Protein AF-A0A2W6CUD2-F1 (afdb_monomer_lite)

Structure (mmCIF, N/CA/C/O backbone):
data_AF-A0A2W6CUD2-F1
#
_entry.id   AF-A0A2W6CUD2-F1
#
loop_
_atom_site.group_PDB
_atom_site.id
_atom_site.type_symbol
_atom_site.label_atom_id
_atom_site.label_alt_id
_atom_site.label_comp_id
_atom_site.label_asym_id
_atom_site.label_entity_id
_atom_site.label_seq_id
_atom_site.pdbx_PDB_ins_code
_atom_site.Cartn_x
_atom_site.Cartn_y
_atom_site.Cartn_z
_atom_site.occupancy
_atom_site.B_iso_or_equiv
_atom_site.auth_seq_id
_atom_site.auth_comp_id
_atom_site.auth_asym_id
_atom_site.auth_atom_id
_atom_site.pdbx_PDB_model_num
ATOM 1 N N . MET A 1 1 ? -27.998 16.906 6.570 1.00 35.69 1 MET A N 1
ATOM 2 C CA . MET A 1 1 ? -27.863 15.687 5.745 1.00 35.69 1 MET A CA 1
ATOM 3 C C . MET A 1 1 ? -26.409 15.577 5.318 1.00 35.69 1 MET A C 1
ATOM 5 O O . MET A 1 1 ? -25.936 16.539 4.725 1.00 35.69 1 MET A O 1
ATOM 9 N N . PRO A 1 2 ? -25.683 14.499 5.652 1.00 38.88 2 PRO A N 1
ATOM 10 C CA . PRO A 1 2 ? -24.320 14.316 5.163 1.00 38.88 2 PRO A CA 1
ATOM 11 C C . PRO A 1 2 ? -24.349 14.149 3.636 1.00 38.88 2 PRO A C 1
ATOM 13 O O . PRO A 1 2 ? -25.215 13.462 3.091 1.00 38.88 2 PRO A O 1
ATOM 16 N N . THR A 1 3 ? -23.458 14.857 2.949 1.00 41.88 3 THR A N 1
ATOM 17 C CA . THR A 1 3 ? -23.345 14.910 1.488 1.00 41.88 3 THR A CA 1
ATOM 18 C C . THR A 1 3 ? -22.947 13.540 0.928 1.00 41.88 3 THR A C 1
ATOM 20 O O . THR A 1 3 ? -22.011 12.907 1.404 1.00 41.88 3 THR A O 1
ATOM 23 N N . ARG A 1 4 ? -23.698 13.065 -0.072 1.00 47.19 4 ARG A N 1
ATOM 24 C CA . ARG A 1 4 ? -23.694 11.681 -0.581 1.00 47.19 4 ARG A CA 1
ATOM 25 C C . ARG A 1 4 ? -22.524 11.287 -1.497 1.00 47.19 4 ARG A C 1
ATOM 27 O O . ARG A 1 4 ? -22.474 10.130 -1.889 1.00 47.19 4 ARG A O 1
ATOM 34 N N . ASP A 1 5 ? -21.565 12.163 -1.794 1.00 53.44 5 ASP A N 1
ATOM 35 C CA . ASP A 1 5 ? -20.648 11.936 -2.929 1.00 53.44 5 ASP A CA 1
ATOM 36 C C . ASP A 1 5 ? -19.164 11.798 -2.550 1.00 53.44 5 ASP A C 1
ATOM 38 O O . ASP A 1 5 ? -18.276 12.243 -3.279 1.00 53.44 5 ASP A O 1
ATOM 42 N N . PHE A 1 6 ? -18.872 11.140 -1.424 1.00 60.22 6 PHE A N 1
ATOM 43 C CA . PHE A 1 6 ? -17.512 10.707 -1.092 1.00 60.22 6 PHE A CA 1
ATOM 44 C C . PHE A 1 6 ? -17.449 9.177 -0.962 1.00 60.22 6 PHE A C 1
ATOM 46 O O . PHE A 1 6 ? -17.632 8.646 0.130 1.00 60.22 6 PHE A O 1
ATOM 53 N N . PRO A 1 7 ? -17.230 8.439 -2.067 1.00 71.44 7 PRO A N 1
ATOM 54 C CA . PRO A 1 7 ? -17.428 6.986 -2.125 1.00 71.44 7 PRO A CA 1
ATOM 55 C C . PRO A 1 7 ? -16.292 6.176 -1.479 1.00 71.44 7 PRO A C 1
ATOM 57 O O . PRO A 1 7 ? -16.140 4.997 -1.775 1.00 71.44 7 PRO A O 1
ATOM 60 N N . ILE A 1 8 ? -15.459 6.800 -0.644 1.00 77.06 8 ILE A N 1
ATOM 61 C CA . ILE A 1 8 ? -14.304 6.144 -0.034 1.00 77.06 8 ILE A CA 1
ATOM 62 C C . ILE A 1 8 ? -14.695 5.693 1.368 1.00 77.06 8 ILE A C 1
ATOM 64 O O . ILE A 1 8 ? -14.848 6.510 2.277 1.00 77.06 8 ILE A O 1
ATOM 68 N N . SER A 1 9 ? -14.837 4.383 1.541 1.00 83.38 9 SER A N 1
ATOM 69 C CA . SER A 1 9 ? -14.980 3.772 2.858 1.00 83.38 9 SER A CA 1
ATOM 70 C C . SER A 1 9 ? -13.605 3.597 3.490 1.00 83.38 9 SER A C 1
ATOM 72 O O . SER A 1 9 ? -12.713 2.994 2.894 1.00 83.38 9 SER A O 1
ATOM 74 N N . VAL A 1 10 ? -13.448 4.130 4.699 1.00 88.62 10 VAL A N 1
ATOM 75 C CA . VAL A 1 10 ? -12.243 3.977 5.516 1.00 88.62 10 VAL A CA 1
ATOM 76 C C . VAL A 1 10 ? -12.584 3.088 6.703 1.00 88.62 10 VAL A C 1
ATOM 78 O O . VAL A 1 10 ? -13.570 3.344 7.393 1.00 88.62 10 VAL A O 1
ATOM 81 N N . ALA A 1 11 ? -11.764 2.073 6.948 1.00 90.94 11 ALA A N 1
ATOM 82 C CA . ALA A 1 11 ? -11.865 1.199 8.107 1.00 90.94 11 ALA A CA 1
ATOM 83 C C . ALA A 1 11 ? -10.555 1.212 8.899 1.00 90.94 11 ALA A C 1
ATOM 85 O O . ALA A 1 11 ? -9.473 1.353 8.327 1.00 90.94 11 ALA A O 1
ATOM 86 N N . LEU A 1 12 ? -10.657 1.047 10.217 1.00 94.00 12 LEU A N 1
ATOM 87 C CA . LEU A 1 12 ? -9.507 0.688 11.039 1.00 94.00 12 LEU A CA 1
ATOM 88 C C . LEU A 1 12 ? -9.235 -0.809 10.890 1.00 94.00 12 LEU A C 1
ATOM 90 O O . LEU A 1 12 ? -10.154 -1.611 10.735 1.00 94.00 12 LEU A O 1
ATOM 94 N N . LEU A 1 13 ? -7.963 -1.187 10.947 1.00 94.88 13 LEU A N 1
ATOM 95 C CA . LEU A 1 13 ? -7.559 -2.582 10.956 1.00 94.88 13 LEU A CA 1
ATOM 96 C C . LEU A 1 13 ? -7.944 -3.234 12.290 1.00 94.88 13 LEU A C 1
ATOM 98 O O . LEU A 1 13 ? -7.298 -2.999 13.313 1.00 94.88 13 LEU A O 1
ATOM 102 N N .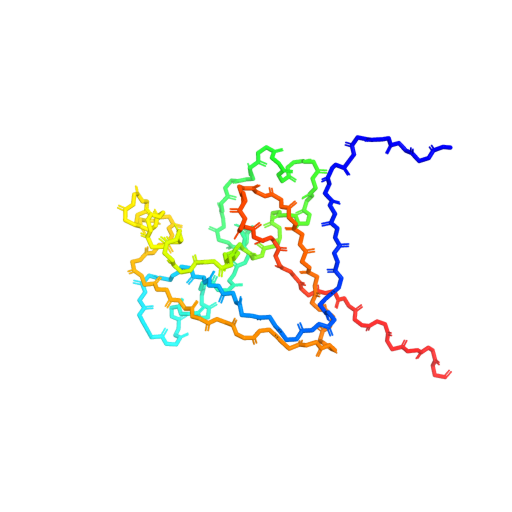 GLU A 1 14 ? -8.967 -4.081 12.261 1.00 95.25 14 GLU A N 1
ATOM 103 C CA . GLU A 1 14 ? -9.464 -4.795 13.447 1.00 95.25 14 GLU A CA 1
ATOM 104 C C . GLU A 1 14 ? -8.979 -6.247 13.522 1.00 95.25 14 GLU A C 1
ATOM 106 O O . GLU A 1 14 ? -8.922 -6.828 14.604 1.00 95.25 14 GLU A O 1
ATOM 111 N N . VAL A 1 15 ? -8.574 -6.827 12.390 1.00 95.94 15 VAL A N 1
ATOM 112 C CA . VAL A 1 15 ? -8.089 -8.210 12.297 1.00 95.94 15 VAL A CA 1
ATOM 113 C C . VAL A 1 15 ? -6.746 -8.272 11.571 1.00 95.94 15 VAL A C 1
ATOM 115 O O . VAL A 1 15 ? -6.515 -7.462 10.667 1.00 95.94 15 VAL A O 1
ATOM 118 N N . PRO A 1 16 ? -5.855 -9.223 11.914 1.00 97.06 16 PRO A N 1
ATOM 119 C CA . PRO A 1 16 ? -4.620 -9.426 11.167 1.00 97.06 16 PRO A CA 1
ATOM 120 C C . PRO A 1 16 ? -4.910 -9.604 9.677 1.00 97.06 16 PRO A C 1
ATOM 122 O O . PRO A 1 16 ? -5.746 -10.421 9.295 1.00 97.06 16 PRO A O 1
ATOM 125 N N . THR A 1 17 ? -4.231 -8.828 8.836 1.00 96.38 17 THR A N 1
ATOM 126 C CA . THR A 1 17 ? -4.489 -8.805 7.392 1.00 96.38 17 THR A CA 1
ATOM 127 C C . THR A 1 17 ? -3.177 -8.894 6.631 1.00 96.38 17 THR A C 1
ATOM 129 O O . THR A 1 17 ? -2.239 -8.144 6.891 1.00 96.38 17 THR A O 1
ATOM 132 N N . THR A 1 18 ? -3.104 -9.823 5.678 1.00 97.31 18 THR A N 1
ATOM 133 C CA . THR A 1 18 ? -1.965 -9.931 4.761 1.00 97.31 18 THR A CA 1
ATOM 134 C C . THR A 1 18 ? -2.245 -9.118 3.508 1.00 97.31 18 THR A C 1
ATOM 136 O O . THR A 1 18 ? -3.293 -9.275 2.889 1.00 97.31 18 THR A O 1
ATOM 139 N N . VAL A 1 19 ? -1.288 -8.284 3.119 1.00 96.94 19 VAL A N 1
ATOM 140 C CA . VAL A 1 19 ? -1.312 -7.522 1.869 1.00 96.94 19 VAL A CA 1
ATOM 141 C C . VAL A 1 19 ? 0.043 -7.613 1.176 1.00 96.94 19 VAL A C 1
ATOM 143 O O . VAL A 1 19 ? 1.040 -8.052 1.749 1.00 96.94 19 VAL A O 1
ATOM 146 N N . PHE A 1 20 ? 0.087 -7.192 -0.079 1.00 97.75 20 PHE A N 1
ATOM 147 C CA . PHE A 1 20 ? 1.261 -7.264 -0.931 1.00 97.75 20 PHE A CA 1
ATOM 148 C C . PHE A 1 20 ? 1.629 -5.885 -1.471 1.00 97.75 20 PHE A C 1
ATOM 150 O O . PHE A 1 20 ? 0.770 -5.097 -1.875 1.00 97.75 20 PHE A O 1
ATOM 157 N N . ARG A 1 21 ? 2.930 -5.599 -1.512 1.00 96.88 21 ARG A N 1
ATOM 158 C CA . ARG A 1 21 ? 3.495 -4.350 -2.031 1.00 96.88 21 ARG A CA 1
ATOM 159 C C . ARG A 1 21 ? 4.551 -4.662 -3.082 1.00 96.88 21 ARG A C 1
ATOM 161 O O . ARG A 1 21 ? 5.363 -5.558 -2.894 1.00 96.88 21 ARG A O 1
ATOM 168 N N . GLY A 1 22 ? 4.535 -3.930 -4.191 1.00 96.31 22 GLY A N 1
ATOM 169 C CA . GLY A 1 22 ? 5.583 -4.041 -5.201 1.00 96.31 22 GLY A CA 1
ATOM 170 C C . GLY A 1 22 ? 6.865 -3.342 -4.744 1.00 96.31 22 GLY A C 1
ATOM 171 O O . GLY A 1 22 ? 6.796 -2.260 -4.160 1.00 96.31 22 GLY A O 1
ATOM 172 N N . CYS A 1 23 ? 8.016 -3.960 -4.996 1.00 96.88 23 CYS A N 1
ATOM 173 C CA . CYS A 1 23 ? 9.344 -3.428 -4.702 1.00 96.88 23 CYS A CA 1
ATOM 174 C C . CYS A 1 23 ? 10.316 -3.690 -5.866 1.00 96.88 23 CYS A C 1
ATOM 176 O O . CYS A 1 23 ? 10.120 -4.583 -6.695 1.00 96.88 23 CYS A O 1
ATOM 178 N N . HIS A 1 24 ? 11.367 -2.876 -5.964 1.00 95.81 24 HIS A N 1
ATOM 179 C CA . HIS A 1 24 ? 12.311 -2.933 -7.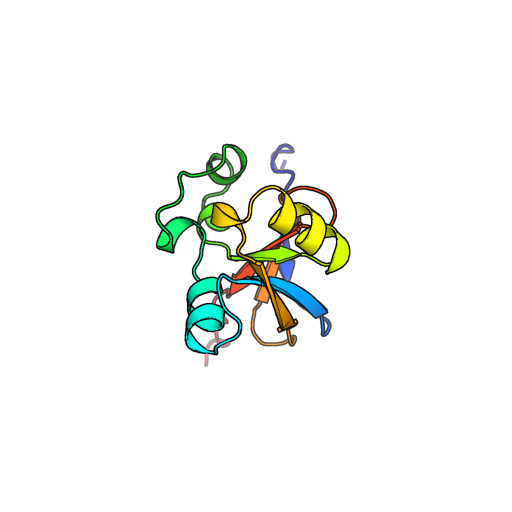089 1.00 95.81 24 HIS A CA 1
ATOM 180 C C . HIS A 1 24 ? 13.443 -3.950 -6.895 1.00 95.81 24 HIS A C 1
ATOM 182 O O . HIS A 1 24 ? 14.052 -4.369 -7.876 1.00 95.81 24 HIS A O 1
ATOM 188 N N . ALA A 1 25 ? 13.676 -4.396 -5.663 1.00 96.06 25 ALA A N 1
ATOM 189 C CA . ALA A 1 25 ? 14.660 -5.412 -5.318 1.00 96.06 25 ALA A CA 1
ATOM 190 C C . ALA A 1 25 ? 14.198 -6.189 -4.064 1.00 96.06 25 ALA A C 1
ATOM 192 O O . ALA A 1 25 ? 13.293 -5.724 -3.361 1.00 96.06 25 ALA A O 1
ATOM 193 N N . PRO A 1 26 ? 14.756 -7.386 -3.802 1.00 94.88 26 PRO A N 1
ATOM 194 C CA . PRO A 1 26 ? 14.340 -8.236 -2.686 1.00 94.88 26 PRO A CA 1
ATOM 195 C C . PRO A 1 26 ? 15.024 -7.888 -1.353 1.00 94.88 26 PRO A C 1
ATOM 197 O O . PRO A 1 26 ? 14.752 -8.539 -0.347 1.00 94.88 26 PRO A O 1
ATOM 200 N N . ASP A 1 27 ? 15.936 -6.916 -1.326 1.00 96.12 27 ASP A N 1
ATOM 201 C CA . ASP A 1 27 ? 16.649 -6.524 -0.112 1.00 96.12 27 ASP A CA 1
ATOM 202 C C . ASP A 1 27 ? 15.809 -5.616 0.807 1.00 96.12 27 ASP A C 1
ATOM 204 O O . ASP A 1 27 ? 14.830 -4.986 0.401 1.00 96.12 27 ASP A O 1
ATOM 208 N N . ALA A 1 28 ? 16.212 -5.544 2.078 1.00 92.81 28 ALA A N 1
ATOM 209 C CA . ALA A 1 28 ? 15.482 -4.803 3.101 1.00 92.81 28 ALA A CA 1
ATOM 210 C C . ALA A 1 28 ? 15.367 -3.300 2.796 1.00 92.81 28 ALA A C 1
ATOM 212 O O . ALA A 1 28 ? 14.344 -2.698 3.118 1.00 92.81 28 ALA A O 1
ATOM 213 N N . VAL A 1 29 ? 16.381 -2.698 2.165 1.00 95.69 29 VAL A N 1
ATOM 214 C CA . VAL A 1 29 ? 16.370 -1.267 1.835 1.00 95.69 29 VAL A CA 1
ATOM 215 C C . VAL A 1 29 ? 15.301 -1.000 0.784 1.00 95.69 29 VAL A C 1
ATOM 217 O O . VAL A 1 29 ? 14.451 -0.136 0.984 1.00 95.69 29 VAL A O 1
ATOM 220 N N . ALA A 1 30 ? 15.260 -1.808 -0.275 1.00 94.56 30 ALA A N 1
ATOM 221 C CA . ALA A 1 30 ? 14.249 -1.691 -1.318 1.00 94.56 30 ALA A CA 1
ATOM 222 C C . ALA A 1 30 ? 12.819 -1.937 -0.807 1.00 94.56 30 ALA A C 1
ATOM 224 O O . ALA A 1 30 ? 11.875 -1.302 -1.284 1.00 94.56 30 ALA A O 1
ATOM 225 N N . VAL A 1 31 ? 12.638 -2.832 0.170 1.00 94.56 31 VAL A N 1
ATOM 226 C CA . VAL A 1 31 ? 11.334 -3.054 0.817 1.00 94.56 31 VAL A CA 1
ATOM 227 C C . VAL A 1 31 ? 10.917 -1.843 1.654 1.00 94.56 31 VAL A C 1
ATOM 229 O O . VAL A 1 31 ? 9.769 -1.413 1.553 1.00 94.56 31 VAL A O 1
ATOM 232 N N . ILE A 1 32 ? 11.827 -1.266 2.444 1.00 94.88 32 ILE A N 1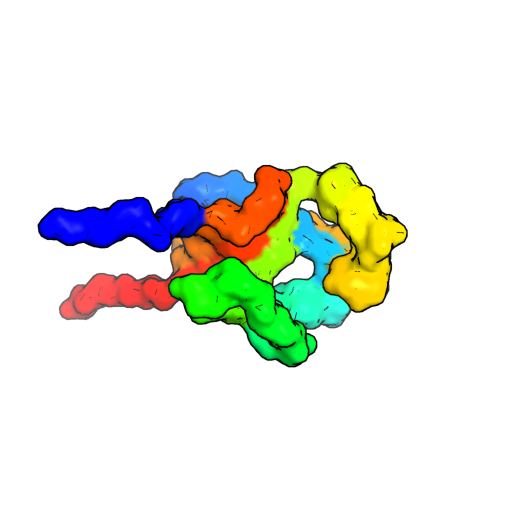
ATOM 233 C CA . ILE A 1 32 ? 11.555 -0.065 3.248 1.00 94.88 32 ILE A CA 1
ATOM 234 C C . ILE A 1 32 ? 11.244 1.130 2.343 1.00 94.88 32 ILE A C 1
ATOM 236 O O . ILE A 1 32 ? 10.255 1.827 2.567 1.00 94.88 32 ILE A O 1
ATOM 240 N N . ASP A 1 33 ? 12.024 1.338 1.283 1.00 94.69 33 ASP A N 1
ATOM 241 C CA . ASP A 1 33 ? 11.778 2.409 0.315 1.00 94.69 33 ASP A CA 1
ATOM 242 C C . ASP A 1 33 ? 10.423 2.242 -0.384 1.00 94.69 33 ASP A C 1
ATOM 244 O O . ASP A 1 33 ? 9.717 3.226 -0.621 1.00 94.69 33 ASP A O 1
ATOM 248 N N . ALA A 1 34 ? 9.994 1.002 -0.6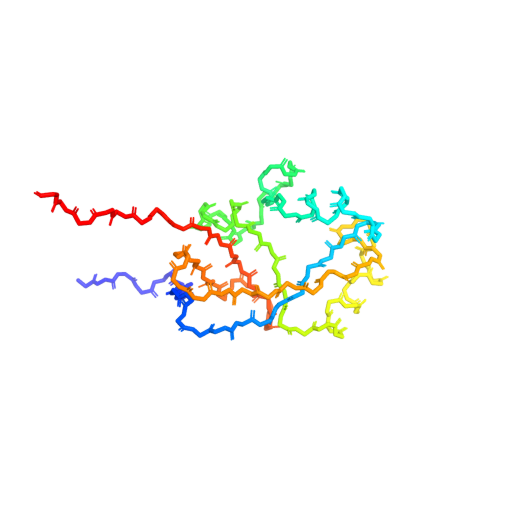41 1.00 94.25 34 ALA A N 1
ATOM 249 C CA . ALA A 1 34 ? 8.667 0.727 -1.178 1.00 94.25 34 ALA A CA 1
ATOM 250 C C . ALA A 1 34 ? 7.529 1.111 -0.216 1.00 94.25 34 ALA A C 1
ATOM 252 O O . ALA A 1 34 ? 6.402 1.282 -0.685 1.00 94.25 34 ALA A O 1
ATOM 253 N N . MET A 1 35 ? 7.783 1.284 1.085 1.00 95.00 35 MET A N 1
ATOM 254 C CA . MET A 1 35 ? 6.781 1.735 2.065 1.00 95.00 35 MET A CA 1
ATOM 255 C C . MET A 1 35 ? 6.590 3.253 2.096 1.00 95.00 35 MET A C 1
ATOM 257 O O . MET A 1 35 ? 5.743 3.739 2.839 1.00 95.00 35 MET A O 1
ATOM 261 N N . ARG A 1 36 ? 7.310 4.017 1.269 1.00 94.44 36 ARG A N 1
ATOM 262 C CA . ARG A 1 36 ? 7.017 5.441 1.080 1.00 94.44 36 ARG A CA 1
ATOM 263 C C . ARG A 1 36 ? 5.662 5.637 0.396 1.00 94.44 36 ARG A C 1
ATOM 265 O O . ARG A 1 36 ? 5.264 4.877 -0.498 1.00 94.44 36 ARG A O 1
ATOM 272 N N . SER A 1 37 ? 4.959 6.680 0.816 1.00 92.88 37 SER A N 1
ATOM 273 C CA . SER A 1 37 ? 3.693 7.117 0.230 1.00 92.88 37 SER A CA 1
ATOM 274 C C . SER A 1 37 ? 3.851 7.554 -1.228 1.00 92.88 37 SER A C 1
ATOM 276 O O . SER A 1 37 ? 4.948 7.858 -1.707 1.00 92.88 37 SER A O 1
ATOM 278 N N . ASN A 1 38 ? 2.735 7.631 -1.960 1.00 86.62 38 ASN A N 1
ATOM 279 C CA . ASN A 1 38 ? 2.772 8.142 -3.334 1.00 86.62 38 ASN A CA 1
ATOM 280 C C . ASN A 1 38 ? 3.334 9.578 -3.392 1.00 86.62 38 ASN A C 1
ATOM 282 O O . ASN A 1 38 ? 4.137 9.867 -4.279 1.00 86.62 38 ASN A O 1
ATOM 286 N N . TYR A 1 39 ? 2.996 10.423 -2.416 1.00 92.19 39 TYR A N 1
ATOM 287 C CA . TYR A 1 39 ? 3.534 11.776 -2.271 1.00 92.19 39 TYR A CA 1
ATOM 288 C C . TYR A 1 39 ? 5.057 11.801 -2.065 1.00 92.19 39 TYR A C 1
ATOM 290 O O . TYR A 1 39 ? 5.763 12.477 -2.809 1.00 92.19 39 TYR A O 1
ATOM 298 N N . GLU A 1 40 ? 5.588 11.027 -1.112 1.00 93.56 40 GLU A N 1
ATOM 299 C CA . GLU A 1 40 ? 7.035 10.986 -0.819 1.00 93.56 40 GLU A CA 1
ATOM 300 C C . GLU A 1 40 ? 7.871 10.491 -2.005 1.00 93.56 40 GLU A C 1
ATOM 302 O O . GLU A 1 40 ? 9.031 10.864 -2.157 1.00 93.56 40 GLU A O 1
ATOM 307 N N . THR A 1 41 ? 7.278 9.665 -2.869 1.00 88.00 41 THR A N 1
ATOM 308 C CA . THR A 1 41 ? 7.922 9.193 -4.106 1.00 88.00 41 THR A CA 1
ATOM 309 C C . THR A 1 41 ? 7.851 10.199 -5.264 1.00 88.00 41 THR A C 1
ATOM 311 O O . THR A 1 41 ? 8.293 9.887 -6.368 1.00 88.00 41 THR A O 1
ATOM 314 N N . GLY A 1 42 ? 7.288 11.395 -5.046 1.00 87.81 42 GLY A N 1
ATOM 315 C CA . GLY A 1 42 ? 7.184 12.454 -6.054 1.00 87.81 42 GLY A CA 1
ATOM 316 C C . GLY A 1 42 ? 6.223 12.132 -7.200 1.00 87.81 42 GLY A C 1
ATOM 317 O O . GLY A 1 42 ? 6.288 12.752 -8.263 1.00 87.81 42 GLY A O 1
ATOM 318 N N . ARG A 1 43 ? 5.336 11.144 -7.024 1.00 85.44 43 ARG A N 1
ATOM 319 C CA . ARG A 1 43 ? 4.344 10.802 -8.045 1.00 85.44 43 ARG A CA 1
ATOM 320 C C . ARG A 1 43 ? 3.347 11.936 -8.184 1.00 85.44 43 ARG A C 1
ATOM 322 O O . ARG A 1 43 ? 2.921 12.521 -7.198 1.00 85.44 43 ARG A O 1
ATOM 329 N N . SER A 1 44 ? 2.895 12.192 -9.404 1.00 88.25 44 SER A N 1
ATOM 330 C CA . SER A 1 44 ? 1.747 13.072 -9.603 1.00 88.25 44 SER A CA 1
ATOM 331 C C . SER A 1 44 ? 0.499 12.464 -8.961 1.00 88.25 44 SER A C 1
ATOM 333 O O . SER A 1 44 ? 0.261 11.257 -9.076 1.00 88.25 44 SER A O 1
ATOM 335 N N . ALA A 1 45 ? -0.299 13.309 -8.313 1.00 85.62 45 ALA A N 1
ATOM 336 C CA . ALA A 1 45 ? -1.578 12.919 -7.739 1.00 85.62 45 ALA A CA 1
ATOM 337 C C . ALA A 1 45 ? -2.494 12.315 -8.812 1.00 85.62 45 ALA A C 1
ATOM 339 O O . ALA A 1 45 ? -2.687 12.885 -9.890 1.00 85.62 45 ALA A O 1
ATOM 340 N N . HIS A 1 46 ? -3.067 11.149 -8.522 1.00 81.81 46 HIS A N 1
ATOM 341 C CA . HIS A 1 46 ? -4.122 10.584 -9.352 1.00 81.81 46 HIS A CA 1
ATOM 342 C C . HIS A 1 46 ? -5.394 11.447 -9.218 1.00 81.81 46 HIS A C 1
ATOM 344 O O . HIS A 1 46 ? -5.624 12.011 -8.152 1.00 81.81 46 HIS A O 1
ATOM 350 N N . PRO A 1 47 ? -6.291 11.532 -10.219 1.00 82.38 47 PRO A N 1
ATOM 351 C CA . PRO A 1 47 ? -7.547 12.276 -10.064 1.00 82.38 47 PRO A CA 1
ATOM 352 C C . PRO A 1 47 ? -8.401 11.841 -8.860 1.00 82.38 47 PRO A C 1
ATOM 354 O O . PRO A 1 47 ? -9.152 12.645 -8.312 1.00 82.38 47 PRO A O 1
ATOM 357 N N . ALA A 1 48 ? -8.273 10.581 -8.429 1.00 75.06 48 ALA A N 1
ATOM 358 C CA . ALA A 1 48 ? -8.888 10.089 -7.193 1.00 75.06 48 ALA A CA 1
ATOM 359 C C . ALA A 1 48 ? -8.271 10.737 -5.938 1.00 75.06 48 ALA A C 1
ATOM 361 O O . ALA A 1 48 ? -9.004 11.120 -5.029 1.00 75.06 48 ALA A O 1
ATOM 362 N N . ASP A 1 49 ? -6.952 10.942 -5.929 1.00 81.88 49 ASP A N 1
ATOM 363 C CA . ASP A 1 49 ? -6.221 11.609 -4.849 1.00 81.88 49 ASP A CA 1
ATOM 364 C C . ASP A 1 49 ? -6.653 13.072 -4.688 1.00 81.88 49 ASP A C 1
ATOM 366 O O . ASP A 1 49 ? -6.683 13.593 -3.579 1.00 81.88 49 ASP A O 1
ATOM 370 N N . LEU A 1 50 ? -7.045 13.737 -5.782 1.00 81.88 50 LEU A N 1
ATOM 371 C CA . LEU A 1 50 ? -7.523 15.126 -5.743 1.00 81.88 50 LEU A CA 1
ATOM 372 C C . LEU A 1 50 ? -8.845 15.282 -4.987 1.00 81.88 50 LEU A C 1
ATOM 374 O O . LEU A 1 50 ? -9.153 16.367 -4.501 1.00 81.88 50 LEU A O 1
ATOM 378 N N . ARG A 1 51 ? -9.632 14.206 -4.881 1.00 80.31 51 ARG A N 1
ATOM 379 C CA . ARG A 1 51 ? -10.839 14.204 -4.048 1.00 80.31 51 ARG A CA 1
ATOM 380 C C . ARG A 1 51 ? -10.473 14.064 -2.573 1.00 80.31 51 ARG A C 1
ATOM 382 O O . ARG A 1 51 ? -11.189 14.571 -1.722 1.00 80.31 51 ARG A O 1
ATOM 389 N N . ALA A 1 52 ? -9.360 13.400 -2.275 1.00 82.88 52 ALA A N 1
ATOM 390 C CA . ALA A 1 52 ? -8.992 12.954 -0.945 1.00 82.88 52 ALA A CA 1
ATOM 391 C C . ALA A 1 52 ? -7.464 12.951 -0.779 1.00 82.88 52 ALA A C 1
ATOM 393 O O . ALA A 1 52 ? -6.817 11.940 -1.049 1.00 82.88 52 ALA A O 1
ATOM 394 N N . THR A 1 53 ? -6.878 14.051 -0.288 1.00 87.69 53 THR A N 1
ATOM 395 C CA . THR A 1 53 ? -5.411 14.201 -0.159 1.00 87.69 53 THR A CA 1
ATOM 396 C C . THR A 1 53 ? -4.749 13.039 0.585 1.00 87.69 53 THR A C 1
ATOM 398 O O . THR A 1 53 ? -3.624 12.657 0.270 1.00 87.69 53 THR A O 1
ATOM 401 N N . VAL A 1 54 ? -5.461 12.428 1.539 1.00 88.69 54 VAL A N 1
ATOM 402 C CA . VAL A 1 54 ? -4.991 11.248 2.279 1.00 88.69 54 VAL A CA 1
ATOM 403 C C . VAL A 1 54 ? -4.602 10.079 1.369 1.00 88.69 54 VAL A C 1
ATOM 405 O O . VAL A 1 54 ? -3.659 9.370 1.689 1.00 88.69 54 VAL A O 1
ATOM 408 N N . LEU A 1 55 ? -5.234 9.915 0.204 1.00 88.56 55 LEU A N 1
ATOM 409 C CA . LEU A 1 55 ? -4.891 8.854 -0.750 1.00 88.56 55 LEU A CA 1
ATOM 410 C C . LEU A 1 55 ? -3.540 9.086 -1.419 1.00 88.56 55 LEU A C 1
ATOM 412 O O . LEU A 1 55 ? -2.795 8.140 -1.672 1.00 88.56 55 LEU A O 1
ATOM 416 N N . HIS A 1 56 ? -3.185 10.352 -1.636 1.00 91.44 56 HIS A N 1
ATOM 417 C CA . HIS A 1 56 ? -1.858 10.694 -2.124 1.00 91.44 56 HIS A CA 1
ATOM 418 C C . HIS A 1 56 ? -0.775 10.394 -1.081 1.00 91.44 56 HIS A C 1
ATOM 420 O O . HIS A 1 56 ? 0.336 9.984 -1.410 1.00 91.44 56 HIS A O 1
ATOM 426 N N . MET A 1 57 ? -1.121 10.576 0.192 1.00 92.88 57 MET A N 1
ATOM 427 C CA . MET A 1 57 ? -0.247 10.306 1.334 1.00 92.88 57 MET A CA 1
ATOM 428 C C . MET A 1 57 ? -0.270 8.834 1.771 1.00 92.88 57 MET A C 1
ATOM 430 O O . MET A 1 57 ? 0.498 8.446 2.645 1.00 92.88 57 MET A O 1
ATOM 434 N N . ALA A 1 58 ? -1.122 8.001 1.173 1.00 93.94 58 ALA A N 1
ATOM 435 C CA . ALA A 1 58 ? -1.232 6.594 1.514 1.00 93.94 58 ALA A CA 1
ATOM 436 C C . ALA A 1 58 ? -0.197 5.732 0.777 1.00 93.94 58 ALA A C 1
ATOM 438 O O . ALA A 1 58 ? 0.330 6.077 -0.289 1.00 93.94 58 ALA A O 1
ATOM 439 N N . ILE A 1 59 ? 0.044 4.550 1.337 1.00 94.81 59 ILE A N 1
ATOM 440 C CA . ILE A 1 59 ? 0.810 3.473 0.721 1.00 94.81 59 ILE A CA 1
ATOM 441 C C . ILE A 1 59 ? -0.164 2.584 -0.052 1.00 94.81 59 ILE A C 1
ATOM 443 O O . ILE A 1 59 ? -1.171 2.124 0.481 1.00 94.81 59 ILE A O 1
ATOM 447 N N . SER A 1 60 ? 0.132 2.329 -1.325 1.00 93.00 60 SER A N 1
ATOM 448 C CA . SER A 1 60 ? -0.692 1.462 -2.175 1.00 93.00 60 SER A CA 1
ATOM 449 C C . SER A 1 60 ? -0.319 -0.012 -2.009 1.00 93.00 60 SER A C 1
ATOM 451 O O . SER A 1 60 ? 0.781 -0.407 -2.393 1.00 93.00 60 SER A O 1
ATOM 453 N N . MET A 1 61 ? -1.233 -0.834 -1.509 1.00 95.44 61 MET A N 1
ATOM 454 C CA . MET A 1 61 ? -1.029 -2.274 -1.319 1.00 95.44 61 MET A CA 1
ATOM 455 C C . MET A 1 61 ? -2.146 -3.082 -1.988 1.00 95.44 61 MET A C 1
ATOM 457 O O . MET A 1 61 ? -3.140 -2.518 -2.438 1.00 95.44 61 MET A O 1
ATOM 461 N N . PHE A 1 62 ? -1.960 -4.393 -2.114 1.00 95.81 62 PHE A N 1
ATOM 462 C CA . PHE A 1 62 ? -2.882 -5.286 -2.816 1.00 95.81 62 PHE A CA 1
ATOM 463 C C . PHE A 1 62 ? -3.231 -6.504 -1.964 1.00 95.81 62 PHE A C 1
ATOM 465 O O . PHE A 1 62 ? -2.371 -7.020 -1.263 1.00 95.81 62 PHE A O 1
ATOM 472 N N . GLU A 1 63 ? -4.464 -6.994 -2.047 1.00 95.44 63 GLU A N 1
ATOM 473 C CA . GLU A 1 63 ? -4.893 -8.224 -1.354 1.00 95.44 63 GLU A CA 1
ATOM 474 C C . GLU A 1 63 ? -4.279 -9.483 -1.952 1.00 95.44 63 GLU A C 1
ATOM 476 O O . GLU A 1 63 ? -4.034 -10.458 -1.252 1.00 95.44 63 GLU A O 1
ATOM 481 N N . ASP A 1 64 ? -4.062 -9.464 -3.266 1.00 94.94 64 ASP A N 1
ATOM 482 C CA . ASP A 1 64 ? -3.734 -10.644 -4.051 1.00 94.94 64 ASP A CA 1
ATOM 483 C C . ASP A 1 64 ? -2.378 -10.489 -4.747 1.00 94.94 64 ASP A C 1
ATOM 485 O O . ASP A 1 64 ? -2.158 -9.580 -5.562 1.00 94.94 64 ASP A O 1
ATOM 489 N N . ALA A 1 65 ? -1.475 -11.423 -4.448 1.00 96.69 65 ALA A N 1
ATOM 490 C CA . ALA A 1 65 ? -0.144 -11.480 -5.031 1.00 96.69 65 ALA A CA 1
ATOM 491 C C . ALA A 1 65 ? -0.187 -11.693 -6.551 1.00 96.69 65 ALA A C 1
ATOM 493 O O . ALA A 1 65 ? 0.645 -11.130 -7.268 1.00 96.69 65 ALA A O 1
ATOM 494 N N . ASP A 1 66 ? -1.157 -12.447 -7.074 1.00 95.50 66 ASP A N 1
ATOM 495 C CA . ASP A 1 66 ? -1.235 -12.751 -8.507 1.00 95.50 66 ASP A CA 1
ATOM 496 C C . ASP A 1 66 ? -1.647 -11.524 -9.322 1.00 95.50 66 ASP A C 1
ATOM 498 O O . ASP A 1 66 ? -1.101 -11.233 -10.395 1.00 95.50 66 ASP A O 1
ATOM 502 N N . SER A 1 67 ? -2.603 -10.756 -8.810 1.00 93.00 67 SER A N 1
ATOM 503 C CA . SER A 1 67 ? -3.046 -9.495 -9.400 1.00 93.00 67 SER A CA 1
ATOM 504 C C . SER A 1 67 ? -1.942 -8.445 -9.375 1.00 93.00 67 SER A C 1
ATOM 506 O O . SER A 1 67 ? -1.693 -7.806 -10.406 1.00 93.00 67 SER A O 1
ATOM 508 N N . LEU A 1 68 ? -1.214 -8.329 -8.261 1.00 95.25 68 LEU A N 1
ATOM 509 C CA . LEU A 1 68 ? -0.047 -7.456 -8.183 1.00 95.25 68 LEU A CA 1
ATOM 510 C C . LEU A 1 68 ? 1.065 -7.913 -9.135 1.00 95.25 68 LEU A C 1
ATOM 512 O O . LEU A 1 68 ? 1.600 -7.095 -9.879 1.00 95.25 68 LEU A O 1
ATOM 516 N N . SER A 1 69 ? 1.349 -9.212 -9.213 1.00 96.62 69 SER A N 1
ATOM 517 C CA . SER A 1 69 ? 2.347 -9.768 -10.135 1.00 96.62 69 SER A CA 1
ATOM 518 C C . SER A 1 69 ? 2.002 -9.477 -11.598 1.00 96.62 69 SER A C 1
ATOM 520 O O . SER A 1 69 ? 2.866 -9.105 -12.395 1.00 96.62 69 SER A O 1
ATOM 522 N N . ARG A 1 70 ? 0.721 -9.585 -11.977 1.00 95.19 70 ARG A N 1
ATOM 523 C CA . ARG A 1 70 ? 0.240 -9.192 -13.314 1.00 95.19 70 ARG A CA 1
ATOM 524 C C . ARG A 1 70 ? 0.414 -7.700 -13.579 1.00 95.19 70 ARG A C 1
ATOM 526 O O . ARG A 1 70 ? 0.660 -7.304 -14.719 1.00 95.19 70 ARG A O 1
ATOM 533 N N . LEU A 1 71 ? 0.240 -6.854 -12.567 1.00 93.44 71 LEU A N 1
ATOM 534 C CA . LEU A 1 71 ? 0.463 -5.417 -12.698 1.00 93.44 71 LEU A CA 1
ATOM 535 C C . LEU A 1 71 ? 1.958 -5.091 -12.819 1.00 93.44 71 LEU A C 1
ATOM 537 O O . LEU A 1 71 ? 2.323 -4.335 -13.717 1.00 93.44 71 LEU A O 1
ATOM 541 N N . ALA A 1 72 ? 2.801 -5.713 -11.994 1.00 95.69 72 ALA A N 1
ATOM 542 C CA . ALA A 1 72 ? 4.255 -5.587 -12.015 1.00 95.69 72 ALA A CA 1
ATOM 543 C C . ALA A 1 72 ? 4.836 -5.942 -13.389 1.00 95.69 72 ALA A C 1
ATOM 545 O O . ALA A 1 72 ? 5.556 -5.142 -13.975 1.00 95.69 72 ALA A O 1
ATOM 546 N N . ARG A 1 73 ? 4.414 -7.065 -13.990 1.00 96.56 73 ARG A N 1
ATOM 547 C CA . ARG A 1 73 ? 4.838 -7.444 -15.353 1.00 96.56 73 ARG A CA 1
ATOM 548 C C . ARG A 1 73 ? 4.461 -6.419 -16.425 1.00 96.56 73 ARG A C 1
ATOM 550 O O . ARG A 1 73 ? 5.184 -6.265 -17.400 1.00 96.56 73 ARG A O 1
ATOM 557 N N . ARG A 1 74 ? 3.324 -5.733 -16.268 1.00 96.00 74 ARG A N 1
ATOM 558 C CA . ARG A 1 74 ? 2.852 -4.718 -17.228 1.00 96.00 74 ARG A CA 1
ATOM 559 C C . ARG A 1 74 ? 3.481 -3.346 -17.003 1.00 96.00 74 ARG A C 1
ATOM 561 O O . ARG A 1 74 ? 3.464 -2.527 -17.916 1.00 96.00 74 ARG A O 1
ATOM 568 N N . ARG A 1 75 ? 3.935 -3.055 -15.782 1.00 93.44 75 ARG A N 1
ATOM 569 C CA . ARG A 1 75 ? 4.436 -1.737 -15.364 1.00 93.44 75 ARG A CA 1
ATOM 570 C C . ARG A 1 75 ? 5.622 -1.875 -14.393 1.00 93.44 75 ARG A C 1
ATOM 572 O O . ARG A 1 75 ? 5.519 -1.390 -13.260 1.00 93.44 75 ARG A O 1
ATOM 579 N N . PRO A 1 76 ? 6.729 -2.514 -14.810 1.00 95.06 76 PRO A N 1
ATOM 580 C CA . PRO A 1 76 ? 7.840 -2.847 -13.915 1.00 95.06 76 PRO A CA 1
ATOM 581 C C . PRO A 1 76 ? 8.506 -1.600 -13.324 1.00 95.06 76 PRO A C 1
ATOM 583 O O . PRO A 1 76 ? 8.773 -1.565 -12.129 1.00 95.06 76 PRO A O 1
ATOM 586 N N . ASP A 1 77 ? 8.647 -0.525 -14.100 1.00 92.06 77 ASP A N 1
ATOM 587 C CA . ASP A 1 77 ? 9.254 0.730 -13.626 1.00 92.06 77 ASP A CA 1
ATOM 588 C C . ASP A 1 77 ? 8.405 1.442 -12.565 1.00 92.06 77 ASP A C 1
ATOM 590 O O . ASP A 1 77 ? 8.901 2.252 -11.790 1.00 92.06 77 ASP A O 1
ATOM 594 N N . ARG A 1 78 ? 7.097 1.156 -12.534 1.00 89.19 78 ARG A N 1
ATOM 595 C CA . ARG A 1 7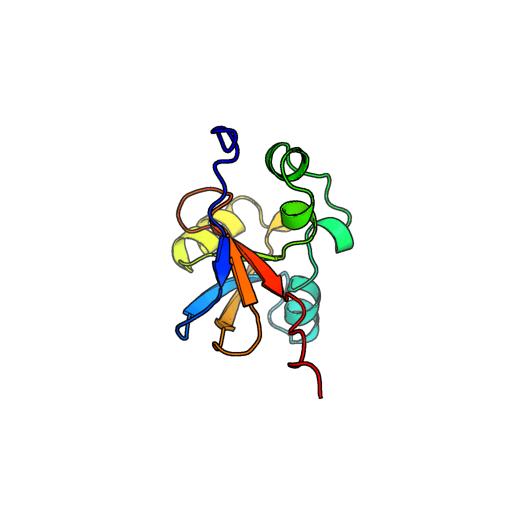8 ? 6.136 1.836 -11.661 1.00 89.19 78 ARG A CA 1
ATOM 596 C C . ARG A 1 78 ? 5.838 1.055 -10.379 1.00 89.19 78 ARG A C 1
ATOM 598 O O . ARG A 1 78 ? 5.444 1.664 -9.382 1.00 89.19 78 ARG A O 1
ATOM 605 N N . VAL A 1 79 ? 5.881 -0.271 -10.452 1.00 92.25 79 VAL A N 1
ATOM 606 C CA . VAL A 1 79 ? 5.474 -1.185 -9.371 1.00 92.25 79 VAL A CA 1
ATOM 607 C C . VAL A 1 79 ? 6.670 -1.925 -8.784 1.00 92.25 79 VAL A C 1
ATOM 609 O O . VAL A 1 79 ? 6.605 -2.349 -7.637 1.00 92.25 79 VAL A O 1
ATOM 612 N N . GLY A 1 80 ? 7.750 -2.062 -9.545 1.00 94.81 80 GLY A N 1
ATOM 613 C CA . GLY A 1 80 ? 8.846 -2.959 -9.238 1.00 94.81 80 GLY A CA 1
ATOM 614 C C . GLY A 1 80 ? 8.650 -4.343 -9.852 1.00 94.81 80 GLY A C 1
ATOM 615 O O . GLY A 1 80 ? 7.622 -4.655 -10.458 1.00 94.81 80 GLY A O 1
ATOM 616 N N . THR A 1 81 ? 9.681 -5.166 -9.716 1.00 96.56 81 THR A N 1
ATOM 617 C CA . THR A 1 81 ? 9.767 -6.535 -10.250 1.00 96.56 81 THR A CA 1
ATOM 618 C C . THR A 1 81 ? 9.642 -7.601 -9.163 1.00 96.56 81 THR A C 1
ATOM 620 O O . THR A 1 81 ? 9.550 -8.785 -9.477 1.00 96.56 81 THR A O 1
ATOM 623 N N . HIS A 1 82 ? 9.602 -7.184 -7.897 1.00 97.38 82 HIS A N 1
ATOM 624 C CA . HIS A 1 82 ? 9.508 -8.035 -6.721 1.00 97.38 82 HIS A CA 1
ATOM 625 C C . HIS A 1 82 ? 8.255 -7.684 -5.919 1.00 97.38 82 HIS A C 1
ATOM 627 O O . HIS A 1 82 ? 7.693 -6.593 -6.049 1.00 97.38 82 HIS A O 1
ATOM 633 N N . LEU A 1 83 ? 7.794 -8.630 -5.105 1.00 97.69 83 LEU A N 1
ATOM 634 C CA . LEU A 1 83 ? 6.639 -8.460 -4.234 1.00 97.69 83 LEU A CA 1
ATOM 635 C C . LEU A 1 83 ? 7.062 -8.708 -2.787 1.00 97.69 83 LEU A C 1
ATOM 637 O O . LEU A 1 83 ? 7.575 -9.775 -2.460 1.00 97.69 83 LEU A O 1
ATOM 641 N N . ALA A 1 84 ? 6.783 -7.742 -1.921 1.00 97.50 84 ALA A N 1
ATOM 642 C CA . ALA A 1 84 ? 6.853 -7.890 -0.480 1.00 97.50 84 ALA A CA 1
ATOM 643 C C . ALA A 1 84 ? 5.487 -8.335 0.055 1.00 97.50 84 ALA A C 1
ATOM 645 O O . ALA A 1 84 ? 4.464 -7.711 -0.241 1.00 97.50 84 ALA A O 1
ATOM 646 N N . ARG A 1 85 ? 5.475 -9.398 0.863 1.00 97.44 85 ARG A N 1
ATOM 647 C CA . ARG A 1 85 ? 4.330 -9.781 1.696 1.00 97.44 85 ARG A CA 1
ATOM 648 C C . ARG A 1 8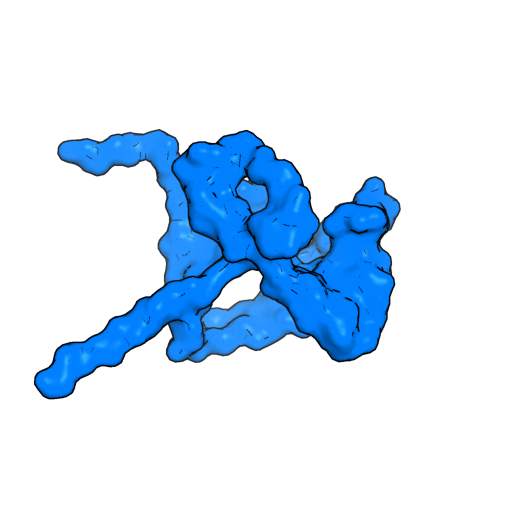5 ? 4.408 -8.995 3.001 1.00 97.44 85 ARG A C 1
ATOM 650 O O . ARG A 1 85 ? 5.427 -9.046 3.681 1.00 97.44 85 ARG A O 1
ATOM 657 N N . VAL A 1 86 ? 3.340 -8.286 3.340 1.00 96.19 86 VAL A N 1
ATOM 658 C CA . VAL A 1 86 ? 3.246 -7.449 4.537 1.00 96.19 86 VAL A CA 1
ATOM 659 C C . VAL A 1 86 ? 2.112 -7.970 5.406 1.00 96.19 86 VAL A C 1
ATOM 661 O O . VAL A 1 86 ? 0.972 -8.084 4.957 1.00 96.19 86 VAL A O 1
ATOM 664 N N . GLU A 1 87 ? 2.431 -8.289 6.655 1.00 96.62 87 GLU A N 1
ATOM 665 C CA . GLU A 1 87 ? 1.459 -8.745 7.644 1.00 96.62 87 GLU A CA 1
ATOM 666 C C . GLU A 1 87 ? 1.112 -7.583 8.568 1.00 96.62 87 GLU A C 1
ATOM 668 O O . GLU A 1 87 ? 1.912 -7.167 9.406 1.00 96.62 87 GLU A O 1
ATOM 673 N N . LEU A 1 88 ? -0.082 -7.029 8.381 1.00 95.44 88 LEU A N 1
ATOM 674 C CA . LEU A 1 88 ? -0.577 -5.921 9.179 1.00 95.44 88 LEU A CA 1
ATOM 675 C C . LEU A 1 88 ? -1.246 -6.468 10.437 1.00 95.44 88 LEU A C 1
ATOM 677 O O . LEU A 1 88 ? -2.110 -7.343 10.358 1.00 95.44 88 LEU A O 1
ATOM 681 N N . GLN A 1 89 ? -0.858 -5.927 11.590 1.00 96.06 89 GLN A N 1
ATOM 682 C CA . GLN A 1 89 ? -1.396 -6.313 12.892 1.00 96.06 89 GLN A CA 1
ATOM 683 C C . GLN A 1 89 ? -2.362 -5.240 13.417 1.00 96.06 89 GLN A C 1
ATOM 685 O O . GLN A 1 89 ? -2.051 -4.047 13.314 1.00 96.06 89 GLN A O 1
ATOM 690 N N . PRO A 1 90 ? -3.519 -5.628 13.985 1.00 94.38 90 PRO A N 1
ATOM 691 C CA . PRO A 1 90 ? -4.454 -4.680 14.584 1.00 94.38 90 PRO A CA 1
ATOM 692 C C . PRO A 1 90 ? -3.847 -4.002 15.823 1.00 94.38 90 PRO A C 1
ATOM 694 O O . PRO A 1 90 ? -2.814 -4.416 16.346 1.00 94.38 90 PRO A O 1
ATOM 697 N N . GLY A 1 91 ? -4.490 -2.934 16.302 1.00 90.62 91 GLY A N 1
ATOM 698 C CA . GLY A 1 91 ? -4.035 -2.184 17.485 1.00 90.62 91 GLY A CA 1
ATOM 699 C C . GLY A 1 91 ? -2.924 -1.159 17.217 1.00 90.62 91 GLY A C 1
ATOM 700 O O . GLY A 1 91 ? -2.534 -0.431 18.123 1.00 90.62 91 GLY A O 1
ATOM 701 N N . LEU A 1 92 ? -2.463 -1.044 15.968 1.00 89.88 92 LEU A N 1
ATOM 702 C CA . LEU A 1 92 ? -1.444 -0.077 15.534 1.00 89.88 92 LEU A CA 1
ATOM 703 C C . LEU A 1 92 ? -2.031 1.159 14.834 1.00 89.88 92 LEU A C 1
ATOM 705 O O . LEU A 1 92 ? -1.300 1.898 14.180 1.00 89.88 92 LEU A O 1
ATOM 709 N N . ALA A 1 93 ? -3.349 1.371 14.945 1.00 93.25 93 ALA A N 1
ATOM 710 C CA . ALA A 1 93 ? -4.060 2.477 14.299 1.00 93.25 93 ALA A CA 1
ATOM 711 C C . ALA A 1 93 ? -3.793 2.566 12.785 1.00 93.25 93 ALA A C 1
ATOM 713 O O . ALA A 1 93 ? -3.504 3.624 12.232 1.00 93.25 93 ALA A O 1
ATOM 714 N N . ILE A 1 94 ? -3.879 1.417 12.116 1.00 94.81 94 ILE A N 1
ATOM 715 C CA . ILE A 1 94 ? -3.734 1.304 10.666 1.00 94.81 94 ILE A CA 1
ATOM 716 C C . ILE A 1 94 ? -5.107 1.516 10.031 1.00 94.81 94 ILE A C 1
ATOM 718 O O . ILE A 1 94 ? -6.055 0.802 10.354 1.00 94.81 94 ILE A O 1
ATOM 722 N N . CYS A 1 95 ? -5.205 2.478 9.121 1.00 94.88 95 CYS A N 1
ATOM 723 C CA . CYS A 1 95 ? -6.386 2.713 8.301 1.00 94.88 95 CYS A CA 1
ATOM 724 C C . CYS A 1 95 ? -6.242 2.025 6.943 1.00 94.88 95 CYS A C 1
ATOM 726 O O . CYS A 1 95 ? -5.169 2.065 6.336 1.00 94.88 95 CYS A O 1
ATOM 728 N N . LEU A 1 96 ? -7.341 1.461 6.442 1.00 93.38 96 LEU A N 1
ATOM 729 C CA . LEU A 1 96 ? -7.464 0.903 5.099 1.00 93.38 96 LEU A CA 1
ATOM 730 C C . LEU A 1 96 ? -8.617 1.582 4.366 1.00 93.38 96 LEU A C 1
ATOM 732 O O . LEU A 1 96 ? -9.689 1.782 4.939 1.00 93.38 96 LEU A O 1
ATOM 736 N N . ALA A 1 97 ? -8.407 1.903 3.092 1.00 91.19 97 ALA A N 1
ATOM 737 C CA . ALA A 1 97 ? -9.458 2.425 2.230 1.00 91.19 97 ALA A CA 1
ATOM 738 C C . ALA A 1 97 ? -9.443 1.795 0.836 1.00 91.19 97 ALA A C 1
ATOM 740 O O . ALA A 1 97 ? -8.415 1.810 0.143 1.00 91.19 97 ALA A O 1
ATOM 741 N N . ASP A 1 98 ? -10.604 1.286 0.422 1.00 86.69 98 ASP A N 1
ATOM 742 C CA . ASP A 1 98 ? -10.834 0.750 -0.921 1.00 86.69 98 ASP A CA 1
ATOM 743 C C . ASP A 1 98 ? -11.026 1.925 -1.882 1.00 86.69 98 ASP A C 1
ATOM 745 O O . ASP A 1 98 ? -12.033 2.633 -1.867 1.00 86.69 98 ASP A O 1
ATOM 749 N N . THR A 1 99 ? -9.964 2.234 -2.615 1.00 76.88 99 THR A N 1
ATOM 750 C CA . THR A 1 99 ? -9.789 3.527 -3.302 1.00 76.88 99 THR A CA 1
ATOM 751 C C . THR A 1 99 ? -9.303 3.366 -4.736 1.00 76.88 99 THR A C 1
ATOM 753 O O . THR A 1 99 ? -9.110 4.358 -5.442 1.00 76.88 99 THR A O 1
ATOM 756 N N . GLY A 1 100 ? -9.126 2.122 -5.184 1.00 72.81 100 GLY A N 1
ATOM 757 C CA . GLY A 1 100 ? -8.652 1.787 -6.518 1.00 72.81 100 GLY A CA 1
ATOM 758 C C . GLY A 1 100 ? -9.459 0.675 -7.173 1.00 72.81 100 GLY A C 1
ATOM 759 O O . GLY A 1 100 ? -10.662 0.535 -6.983 1.00 72.81 100 GLY A O 1
ATOM 760 N N . SER A 1 101 ? -8.797 -0.101 -8.029 1.00 78.56 101 SER A N 1
ATOM 761 C CA . SER A 1 101 ? -9.385 -1.319 -8.590 1.00 78.56 101 SER A CA 1
ATOM 762 C C . SER A 1 101 ? -9.593 -2.363 -7.495 1.00 78.56 101 SER A C 1
ATOM 764 O O . SER A 1 101 ? -8.761 -2.444 -6.599 1.00 78.56 101 SER A O 1
ATOM 766 N N . ARG A 1 102 ? -10.606 -3.227 -7.631 1.00 83.50 102 ARG A N 1
ATOM 767 C CA . ARG A 1 102 ? -10.867 -4.349 -6.711 1.00 83.50 102 ARG A CA 1
ATOM 768 C C . ARG A 1 102 ? -9.571 -5.014 -6.213 1.00 83.50 102 ARG A C 1
ATOM 770 O O . ARG A 1 102 ? -8.767 -5.470 -7.028 1.00 83.50 102 ARG A O 1
ATOM 777 N N . GLY A 1 103 ? -9.410 -5.072 -4.891 1.00 87.12 103 GLY A N 1
ATOM 778 C CA . GLY A 1 103 ? -8.247 -5.653 -4.216 1.00 87.12 103 GLY A CA 1
ATOM 779 C C . GLY A 1 103 ? -7.042 -4.716 -4.072 1.00 87.12 103 GLY A C 1
ATOM 780 O O . GLY A 1 103 ? -5.972 -5.185 -3.693 1.00 87.12 103 GLY A O 1
ATOM 781 N N . HIS A 1 104 ? -7.173 -3.422 -4.389 1.00 91.50 104 HIS A N 1
ATOM 782 C CA . HIS A 1 104 ? -6.180 -2.379 -4.102 1.00 91.50 104 HIS A CA 1
ATOM 783 C C . HIS A 1 104 ? -6.602 -1.565 -2.877 1.00 91.50 104 HIS A C 1
ATOM 785 O O . HIS A 1 104 ? -7.704 -1.026 -2.822 1.00 91.50 104 HIS A O 1
ATOM 791 N N . TRP A 1 105 ? -5.681 -1.429 -1.930 1.00 93.31 105 TRP A N 1
ATOM 792 C CA . TRP A 1 105 ? -5.871 -0.685 -0.694 1.00 93.31 105 TRP A CA 1
ATOM 793 C C . TRP A 1 105 ? -4.946 0.524 -0.639 1.00 93.31 105 TRP A C 1
ATOM 795 O O . TRP A 1 105 ? -3.748 0.432 -0.926 1.00 93.31 105 TRP A O 1
ATOM 805 N N . SER A 1 106 ? -5.499 1.650 -0.199 1.00 93.75 106 SER A N 1
ATOM 806 C CA . SER A 1 106 ? -4.720 2.763 0.340 1.00 93.75 106 SER A CA 1
ATOM 807 C C . SER A 1 106 ? -4.597 2.581 1.845 1.00 93.75 106 SER A C 1
ATOM 809 O O . SER A 1 106 ? -5.611 2.476 2.533 1.00 93.75 106 SER A O 1
ATOM 811 N N . ILE A 1 107 ? -3.362 2.524 2.342 1.00 94.94 107 ILE A N 1
ATOM 812 C CA . ILE A 1 107 ? -3.052 2.222 3.741 1.00 94.94 107 ILE A CA 1
ATOM 813 C C . ILE A 1 107 ? -2.211 3.342 4.346 1.00 94.94 107 ILE A C 1
ATOM 815 O O . ILE A 1 107 ? -1.253 3.806 3.729 1.00 94.94 107 ILE A O 1
ATOM 819 N N . TRP A 1 108 ? -2.562 3.781 5.552 1.00 94.19 108 TRP A N 1
ATOM 820 C CA . TRP A 1 108 ? -1.794 4.769 6.313 1.00 94.19 108 TRP A CA 1
ATOM 821 C C . TRP A 1 108 ? -1.966 4.548 7.817 1.00 94.19 108 TRP A C 1
ATOM 823 O O . TRP A 1 108 ? -2.926 3.918 8.256 1.00 94.19 108 TRP A O 1
ATOM 833 N N . GLY A 1 109 ? -1.038 5.070 8.616 1.00 92.12 109 GLY A N 1
ATOM 834 C CA . GLY A 1 109 ? -1.207 5.135 10.067 1.00 92.12 109 GLY A CA 1
ATOM 835 C C . GLY A 1 109 ? -2.005 6.376 10.459 1.00 92.12 109 GLY A C 1
ATOM 836 O O . GLY A 1 109 ? -1.760 7.464 9.934 1.00 92.12 109 GLY A O 1
ATOM 837 N N . CYS A 1 110 ? -2.939 6.245 11.395 1.00 85.50 110 CYS A N 1
ATOM 838 C CA . CYS A 1 110 ? -3.546 7.380 12.073 1.00 85.50 110 CYS A CA 1
ATOM 839 C C . CYS A 1 110 ? -2.967 7.539 13.480 1.00 85.50 110 CYS A C 1
ATOM 841 O O . CYS A 1 110 ? -2.445 6.607 14.090 1.00 85.50 110 CYS A O 1
ATOM 843 N N . ARG A 1 111 ? -3.037 8.759 14.011 1.00 76.44 111 ARG A N 1
ATOM 844 C CA . ARG A 1 111 ? -2.565 9.029 15.367 1.00 76.44 111 ARG A CA 1
ATOM 845 C C . ARG A 1 111 ? -3.467 8.303 16.364 1.00 76.44 111 ARG A C 1
ATOM 847 O O . ARG A 1 111 ? -4.673 8.534 16.371 1.00 76.44 111 ARG A O 1
ATOM 854 N N . ILE A 1 112 ? -2.879 7.499 17.245 1.00 65.69 112 ILE A N 1
ATOM 855 C CA . ILE A 1 112 ? -3.550 7.078 18.475 1.00 65.69 112 ILE A CA 1
ATOM 856 C C . ILE A 1 112 ? -3.541 8.306 19.385 1.00 65.69 112 ILE A C 1
ATOM 858 O O . ILE A 1 112 ? -2.482 8.730 19.850 1.00 65.69 112 ILE A O 1
ATOM 862 N N . SER A 1 113 ? -4.690 8.943 19.602 1.00 58.03 113 SER A N 1
ATOM 863 C CA . SER A 1 113 ? -4.817 9.809 20.770 1.00 58.03 113 SER A CA 1
ATOM 864 C C . SER A 1 113 ? -4.791 8.893 21.986 1.00 58.03 113 SER A C 1
ATOM 866 O O . SER A 1 113 ? -5.717 8.100 22.163 1.00 58.03 113 SER A O 1
ATOM 868 N N . SER A 1 114 ? -3.745 8.971 22.811 1.00 53.53 114 SER A N 1
ATOM 869 C CA . SER A 1 114 ? -3.837 8.440 24.171 1.00 53.53 114 SER A CA 1
ATOM 870 C C . SER A 1 114 ? -5.104 9.013 24.818 1.00 53.53 114 SER A C 1
ATOM 872 O O . SER A 1 114 ? -5.413 10.186 24.564 1.00 53.53 114 SER A O 1
ATOM 874 N N . PRO A 1 115 ? -5.853 8.236 25.621 1.00 48.81 115 PRO A N 1
ATOM 875 C CA . PRO A 1 115 ? -6.910 8.829 26.426 1.00 48.81 115 PRO A CA 1
ATOM 876 C C . PRO A 1 115 ? -6.308 9.978 27.257 1.00 48.81 115 PRO A C 1
ATOM 878 O O . PRO A 1 115 ? -5.134 9.884 27.637 1.00 48.81 115 PRO A O 1
ATOM 881 N N . PRO A 1 116 ? -7.049 11.079 27.490 1.00 47.38 116 PRO A N 1
ATOM 882 C CA . PRO A 1 116 ? -6.590 12.106 28.416 1.00 47.38 116 PRO A CA 1
ATOM 883 C C . PRO A 1 116 ? -6.251 11.434 29.753 1.00 47.38 116 PRO A C 1
ATOM 885 O O . PRO A 1 116 ? -7.012 10.583 30.218 1.00 47.38 116 PRO A O 1
ATOM 888 N N . ALA A 1 117 ? -5.065 11.762 30.273 1.00 57.59 117 ALA A N 1
ATOM 889 C CA . ALA A 1 117 ? -4.557 11.266 31.548 1.00 57.59 117 ALA A CA 1
ATOM 890 C C . ALA A 1 117 ? -5.477 11.643 32.716 1.00 57.59 117 ALA A C 1
ATOM 892 O O . ALA A 1 117 ? -6.113 12.721 32.636 1.00 57.59 117 ALA A O 1
#

Secondary structure (DSSP, 8-state):
---S-----EEE--S-EEEEEEESSSSHHHHHHHTS-TTTTTPPPPTTTTT-HHHHSSEEEES-HHHHHHHHHH-HHHH-SEEEEEEE-TTS-EEEEE-SSTTEEEEEEPP--PPP-

Sequence (117 aa):
MPTRDFPISVALLEVPTTVFRGCHAPDAVAVIDAMRSNYETGRSAHPADLRATVLHMAISMFEDADSLSRLARRRPDRVGTHLARVELQPGLAICLADTGSRGHWSIWGCRISSPPA

pLDDT: mean 87.35, std 13.93, range [35.69, 97.75]

Radius of gyration: 15.04 Å; chains: 1; bounding box: 44×28×49 Å

Foldseek 3Di:
DPDDPDPKDKDAPPAKAKWKAFFADPDPVRVVVLQFALVVVVHDQDPLCVVPVLLRRFRKIFRDPVVLCVVCVVCCVVGHNDMDIDIDDGPQQKMWIPRDPPGIIGIDHDDDDDDDD